Protein AF-A0AAD6KK32-F1 (afdb_monomer_lite)

Organism: NCBI:txid889485

InterPro domains:
  IPR007145 Microtubule-associated protein, MAP65/Ase1/PRC1 [PTHR19321] (13-144)

Structure (mmCIF, N/CA/C/O backbone):
data_AF-A0AAD6KK32-F1
#
_entry.id   AF-A0AAD6KK32-F1
#
loop_
_atom_site.group_PDB
_atom_site.id
_atom_site.type_symbol
_atom_site.label_atom_id
_atom_site.label_alt_id
_atom_site.label_comp_id
_atom_site.label_asym_id
_atom_site.label_entity_id
_atom_site.label_seq_id
_atom_site.pdbx_PDB_ins_code
_atom_site.Cartn_x
_atom_site.Cartn_y
_atom_site.Cartn_z
_atom_site.occupancy
_atom_site.B_iso_or_equiv
_atom_site.auth_seq_id
_atom_site.auth_comp_id
_atom_site.auth_asym_id
_atom_site.auth_atom_id
_atom_site.pdbx_PDB_model_num
ATOM 1 N N . MET A 1 1 ? 1.605 5.118 58.321 1.00 35.28 1 MET A N 1
ATOM 2 C CA . MET A 1 1 ? 1.711 3.683 57.985 1.00 35.28 1 MET A CA 1
ATOM 3 C C . MET A 1 1 ? 1.059 3.518 56.619 1.00 35.28 1 MET A C 1
ATOM 5 O O . MET A 1 1 ? -0.078 3.937 56.493 1.00 35.28 1 MET A O 1
ATOM 9 N N . ALA A 1 2 ? 1.844 3.058 55.637 1.00 40.50 2 ALA A N 1
ATOM 10 C CA . ALA A 1 2 ? 1.523 2.705 54.244 1.00 40.50 2 ALA A CA 1
ATOM 11 C C . ALA A 1 2 ? 0.621 3.654 53.420 1.00 40.50 2 ALA A C 1
ATOM 13 O O . ALA A 1 2 ? -0.599 3.544 53.420 1.00 40.50 2 ALA A O 1
ATOM 14 N N . ILE A 1 3 ? 1.271 4.522 52.636 1.00 38.97 3 ILE A N 1
ATOM 15 C CA . ILE A 1 3 ? 0.736 5.028 51.365 1.00 38.97 3 ILE A CA 1
ATOM 16 C C . ILE A 1 3 ? 0.666 3.801 50.455 1.00 38.97 3 ILE A C 1
ATOM 18 O O . ILE A 1 3 ? 1.703 3.231 50.128 1.00 38.97 3 ILE A O 1
ATOM 22 N N . THR A 1 4 ? -0.535 3.321 50.151 1.00 45.09 4 THR A N 1
ATOM 23 C CA . THR A 1 4 ? -0.719 2.205 49.224 1.00 45.09 4 THR A CA 1
ATOM 24 C C . THR A 1 4 ? -0.300 2.660 47.836 1.00 45.09 4 THR A C 1
ATOM 26 O O . THR A 1 4 ? -0.892 3.582 47.274 1.00 45.09 4 THR A O 1
ATOM 29 N N . ASP A 1 5 ? 0.747 2.021 47.322 1.00 38.44 5 ASP A N 1
ATOM 30 C CA . ASP A 1 5 ? 1.217 2.128 45.951 1.00 38.44 5 ASP A CA 1
ATOM 31 C C . ASP A 1 5 ? 0.046 1.955 44.976 1.00 38.44 5 ASP A C 1
ATOM 33 O O . ASP A 1 5 ? -0.485 0.859 44.798 1.00 38.44 5 ASP A O 1
ATOM 37 N N . ALA A 1 6 ? -0.336 3.046 44.312 1.00 45.34 6 ALA A N 1
ATOM 38 C CA . ALA A 1 6 ? -1.167 3.023 43.117 1.00 45.34 6 ALA A CA 1
ATOM 39 C C . ALA A 1 6 ? -0.336 2.458 41.953 1.00 45.34 6 ALA A C 1
ATOM 41 O O . ALA A 1 6 ? 0.068 3.167 41.031 1.00 45.34 6 ALA A O 1
ATOM 42 N N . GLN A 1 7 ? -0.009 1.169 42.021 1.00 46.41 7 GLN A N 1
ATOM 43 C CA . GLN A 1 7 ? 0.550 0.445 40.891 1.00 46.41 7 GLN A CA 1
ATOM 44 C C . GLN A 1 7 ? -0.566 0.263 39.874 1.00 46.41 7 GLN A C 1
ATOM 46 O O . GLN A 1 7 ? -1.437 -0.578 40.044 1.00 46.41 7 GLN A O 1
ATOM 51 N N . ASN A 1 8 ? -0.543 1.098 38.835 1.00 52.38 8 ASN A N 1
ATOM 52 C CA . ASN A 1 8 ? -1.430 1.030 37.684 1.00 52.38 8 ASN A CA 1
ATOM 53 C C . ASN A 1 8 ? -1.247 -0.333 36.966 1.00 52.38 8 ASN A C 1
ATOM 55 O O . ASN A 1 8 ? -0.251 -0.503 36.257 1.00 52.38 8 ASN A O 1
ATOM 59 N N . PRO A 1 9 ? -2.160 -1.318 37.112 1.00 52.25 9 PRO A N 1
ATOM 60 C CA . PRO A 1 9 ? -1.970 -2.690 36.618 1.00 52.25 9 PRO A CA 1
ATOM 61 C C . PRO A 1 9 ? -2.237 -2.840 35.108 1.00 52.25 9 PRO A C 1
ATOM 63 O O . PRO A 1 9 ? -2.485 -3.943 34.621 1.00 52.25 9 PRO A O 1
ATOM 66 N N . LEU A 1 10 ? -2.277 -1.736 34.358 1.00 53.47 10 LEU A N 1
ATOM 67 C CA . LEU A 1 10 ? -2.862 -1.666 33.014 1.00 53.47 10 LEU A CA 1
ATOM 68 C C . LEU A 1 10 ? -1.912 -2.027 31.857 1.00 53.47 10 LEU A C 1
ATOM 70 O O . LEU A 1 10 ? -2.306 -1.916 30.703 1.00 53.47 10 LEU A O 1
ATOM 74 N N . LEU A 1 11 ? -0.689 -2.486 32.134 1.00 52.16 11 LEU A N 1
ATOM 75 C CA . LEU A 1 11 ? 0.326 -2.794 31.109 1.00 52.16 11 LEU A CA 1
ATOM 76 C C . LEU A 1 11 ? 0.480 -4.301 30.799 1.00 52.16 11 LEU A C 1
ATOM 78 O O . LEU A 1 11 ? 1.550 -4.742 30.392 1.00 52.16 11 LEU A O 1
ATOM 82 N N . GLY A 1 12 ? -0.566 -5.105 31.005 1.00 64.12 12 GLY A N 1
ATOM 83 C CA . GLY A 1 12 ? -0.676 -6.461 30.436 1.00 64.12 12 GLY A CA 1
ATOM 84 C C . GLY A 1 12 ? -1.494 -6.461 29.138 1.00 64.12 12 GLY A C 1
ATOM 85 O O . GLY A 1 12 ? -2.072 -5.431 28.800 1.00 64.12 12 GLY A O 1
ATOM 86 N N . GLU A 1 13 ? -1.579 -7.595 28.425 1.00 60.94 13 GLU A N 1
ATOM 87 C CA . GLU A 1 13 ? -2.485 -7.787 27.272 1.00 60.94 13 GLU A CA 1
ATOM 88 C C . GLU A 1 13 ? -3.951 -7.571 27.694 1.00 60.94 13 GLU A C 1
ATOM 90 O O . GLU A 1 13 ? -4.676 -8.500 28.045 1.00 60.94 13 GLU A O 1
ATOM 95 N N . ALA A 1 14 ? -4.387 -6.314 27.716 1.00 81.81 14 ALA A N 1
ATOM 96 C CA . ALA A 1 14 ? -5.732 -5.936 28.095 1.00 81.81 14 ALA A CA 1
ATOM 97 C C . ALA A 1 14 ? -6.601 -5.868 26.837 1.00 81.81 14 ALA A C 1
ATOM 99 O O . ALA A 1 14 ? -6.307 -5.144 25.886 1.00 81.81 14 ALA A O 1
ATOM 100 N N . THR A 1 15 ? -7.692 -6.626 26.835 1.00 91.06 15 THR A N 1
ATOM 101 C CA . THR A 1 15 ? -8.748 -6.493 25.827 1.00 91.06 15 THR A CA 1
ATOM 102 C C . THR A 1 15 ? -9.708 -5.378 26.233 1.00 91.06 15 THR A C 1
ATOM 104 O O . THR A 1 15 ? -9.840 -5.070 27.423 1.00 91.06 15 THR A O 1
ATOM 107 N N . CYS A 1 16 ? -10.443 -4.813 25.269 1.00 91.81 16 CYS A N 1
ATOM 108 C CA . CYS A 1 16 ? -11.504 -3.841 25.555 1.00 91.81 16 CYS A CA 1
ATOM 109 C C . CYS A 1 16 ? -12.478 -4.364 26.624 1.00 91.81 16 CYS A C 1
ATOM 111 O O . CYS A 1 16 ? -12.808 -3.636 27.552 1.00 91.81 16 CYS A O 1
ATOM 113 N N . GLY A 1 17 ? -12.854 -5.648 26.551 1.00 92.50 17 GLY A N 1
ATOM 114 C CA . GLY A 1 17 ? -13.733 -6.284 27.537 1.00 92.50 17 GLY A CA 1
ATOM 115 C C . GLY A 1 17 ? -13.148 -6.294 28.952 1.00 92.50 17 GLY A C 1
ATOM 116 O O . GLY A 1 17 ? -13.825 -5.895 29.892 1.00 92.50 17 GLY A O 1
ATOM 117 N N . THR A 1 18 ? -11.873 -6.667 29.113 1.00 94.31 18 THR A N 1
ATOM 118 C CA . THR A 1 18 ? -11.223 -6.675 30.441 1.00 94.31 18 THR A CA 1
ATOM 119 C C . THR A 1 18 ? -11.045 -5.278 31.038 1.00 94.31 18 THR A C 1
ATOM 121 O O . THR A 1 18 ? -11.068 -5.125 32.256 1.00 94.31 18 THR A O 1
ATOM 124 N N . LEU A 1 19 ? -10.866 -4.252 30.200 1.00 94.50 19 LEU A N 1
ATOM 125 C CA . LEU A 1 19 ? -10.767 -2.862 30.654 1.00 94.50 19 LEU A CA 1
ATOM 126 C C . LEU A 1 19 ? -12.132 -2.314 31.071 1.00 94.50 19 LEU A C 1
ATOM 128 O O . LEU A 1 19 ? -12.229 -1.669 32.109 1.00 94.50 19 LEU A O 1
ATOM 132 N N . LEU A 1 20 ? -13.181 -2.616 30.300 1.00 95.12 20 LEU A N 1
ATOM 133 C CA . LEU A 1 20 ? -14.552 -2.237 30.639 1.00 95.12 20 LEU A CA 1
ATOM 134 C C . LEU A 1 20 ? -15.022 -2.897 31.937 1.00 95.12 20 LEU A C 1
ATOM 136 O O . LEU A 1 20 ? -15.632 -2.223 32.756 1.00 95.12 20 LEU A O 1
ATOM 140 N N . GLN A 1 21 ? -14.688 -4.171 32.166 1.00 95.31 21 GLN A N 1
ATOM 141 C CA . GLN A 1 21 ? -15.013 -4.842 33.427 1.00 95.31 21 GLN A CA 1
ATOM 142 C C . GLN A 1 21 ? -14.357 -4.141 34.626 1.00 95.31 21 GLN A C 1
ATOM 144 O O . GLN A 1 21 ? -15.035 -3.828 35.598 1.00 95.31 21 GLN A O 1
ATOM 149 N N . LYS A 1 22 ? -13.059 -3.826 34.543 1.00 94.81 22 LYS A N 1
ATOM 150 C CA . LYS A 1 22 ? -12.369 -3.073 35.606 1.00 94.81 22 LYS A CA 1
ATOM 151 C C . LYS A 1 22 ? -12.987 -1.696 35.830 1.00 94.81 22 LYS A C 1
ATOM 153 O O . LYS A 1 22 ? -13.053 -1.224 36.957 1.00 94.81 22 LYS A O 1
ATOM 158 N N . LEU A 1 23 ? -13.421 -1.042 34.756 1.00 96.00 23 LEU A N 1
ATOM 159 C CA . LEU A 1 23 ? -14.075 0.255 34.847 1.00 96.00 23 LEU A CA 1
ATOM 160 C C . LEU A 1 23 ? -15.422 0.157 35.573 1.00 96.00 23 LEU A C 1
ATOM 162 O O . LEU A 1 23 ? -15.716 1.002 36.409 1.00 96.00 23 LEU A O 1
ATOM 166 N N . GLN A 1 24 ? -16.194 -0.900 35.305 1.00 96.75 24 GLN A N 1
ATOM 167 C CA . GLN A 1 24 ? -17.435 -1.202 36.020 1.00 96.75 24 GLN A CA 1
ATOM 168 C C . GLN A 1 24 ? -17.188 -1.476 37.504 1.00 96.75 24 GLN A C 1
ATOM 170 O O . GLN A 1 24 ? -17.884 -0.898 38.327 1.00 96.75 24 GLN A O 1
ATOM 175 N N . GLU A 1 25 ? -16.176 -2.282 37.841 1.00 97.31 25 GLU A N 1
ATOM 176 C CA . GLU A 1 25 ? -15.788 -2.548 39.234 1.00 97.31 25 GLU A CA 1
ATOM 177 C C . GLU A 1 25 ? -15.465 -1.239 39.977 1.00 97.31 25 GLU A C 1
ATOM 179 O O . GLU A 1 25 ? -15.989 -0.998 41.060 1.00 97.31 25 GLU A O 1
ATOM 184 N N . ILE A 1 26 ? -14.688 -0.341 39.359 1.00 97.31 26 ILE A N 1
ATOM 185 C CA . ILE A 1 26 ? -14.367 0.975 39.938 1.00 97.31 26 ILE A CA 1
ATOM 186 C C . ILE A 1 26 ? -15.624 1.834 40.100 1.00 97.31 26 ILE A C 1
ATOM 188 O O . ILE A 1 26 ? -15.815 2.451 41.144 1.00 97.31 26 ILE A O 1
ATOM 192 N N . TRP A 1 27 ? -16.480 1.896 39.079 1.00 98.25 27 TRP A N 1
ATOM 193 C CA . TRP A 1 27 ? -17.730 2.653 39.134 1.00 98.25 27 TRP A CA 1
ATOM 194 C C . TRP A 1 27 ? -18.669 2.154 40.233 1.00 98.25 27 TRP A C 1
ATOM 196 O O . TRP A 1 27 ? -19.287 2.972 40.913 1.00 98.25 27 TRP A O 1
ATOM 206 N N . ASP A 1 28 ? -18.744 0.839 40.434 1.00 97.94 28 ASP A N 1
ATOM 207 C CA . ASP A 1 28 ? -19.517 0.221 41.511 1.00 97.94 28 ASP A CA 1
ATOM 208 C C . ASP A 1 28 ? -18.925 0.573 42.890 1.00 97.94 28 ASP A C 1
ATOM 210 O O . ASP A 1 28 ? -19.671 0.880 43.819 1.00 97.94 28 ASP A O 1
ATOM 214 N N . GLU A 1 29 ? -17.592 0.583 43.024 1.00 97.88 29 GLU A N 1
ATOM 215 C CA . GLU A 1 29 ? -16.890 0.948 44.264 1.00 97.88 29 GLU A CA 1
ATOM 216 C C . GLU A 1 29 ? -17.092 2.417 44.665 1.00 97.88 29 GLU A C 1
ATOM 218 O O . GLU A 1 29 ? -17.271 2.713 45.850 1.00 97.88 29 GLU A O 1
ATOM 223 N N . VAL A 1 30 ? -17.057 3.345 43.703 1.00 97.50 30 VAL A N 1
ATOM 224 C CA . VAL A 1 30 ? -17.204 4.789 43.972 1.00 97.50 30 VAL A CA 1
ATOM 225 C C . VAL A 1 30 ? -18.660 5.265 43.954 1.00 97.50 30 VAL A C 1
ATOM 227 O O . VAL A 1 30 ? -18.941 6.369 44.419 1.00 97.50 30 VAL A O 1
ATOM 230 N N . GLY A 1 31 ? -19.582 4.439 43.451 1.00 97.69 31 GLY A N 1
ATOM 231 C CA . GLY A 1 31 ? -21.000 4.766 43.327 1.00 97.69 31 GLY A CA 1
ATOM 232 C C . GLY A 1 31 ? -21.310 5.741 42.189 1.00 97.69 31 GLY A C 1
ATOM 233 O O . GLY A 1 31 ? -22.121 6.647 42.382 1.00 97.69 31 GLY A O 1
ATOM 234 N N . GLU A 1 32 ? -20.666 5.581 41.025 1.00 98.25 32 GLU A N 1
ATOM 235 C CA . GLU A 1 32 ? -20.986 6.391 39.839 1.00 98.25 32 GLU A CA 1
ATOM 236 C C . GLU A 1 32 ? -22.436 6.189 39.389 1.00 98.25 32 GLU A C 1
ATOM 238 O O . GLU A 1 32 ? -22.961 5.072 39.405 1.00 98.25 32 GLU A O 1
ATOM 243 N N . SER A 1 33 ? -23.069 7.278 38.946 1.00 98.44 33 SER A N 1
ATOM 244 C CA . SER A 1 33 ? -24.455 7.252 38.477 1.00 98.44 33 SER A CA 1
ATOM 245 C C . SER A 1 33 ? -24.577 6.567 37.115 1.00 98.44 33 SER A C 1
ATOM 247 O O . SER A 1 33 ? -23.693 6.698 36.269 1.00 98.44 33 SER A O 1
ATOM 249 N N . ASP A 1 34 ? -25.695 5.882 36.867 1.00 98.12 34 ASP A N 1
ATOM 250 C CA . ASP A 1 34 ? -25.943 5.232 35.572 1.00 98.12 34 ASP A CA 1
ATOM 251 C C . ASP A 1 34 ? -25.866 6.232 34.403 1.00 98.12 34 ASP A C 1
ATOM 253 O O . ASP A 1 34 ? -25.239 5.943 33.386 1.00 98.12 34 ASP A O 1
ATOM 257 N N . ASP A 1 35 ? -26.389 7.451 34.585 1.00 98.50 35 ASP A N 1
ATOM 258 C CA . ASP A 1 35 ? -26.322 8.523 33.582 1.00 98.50 35 ASP A CA 1
ATOM 259 C C . ASP A 1 35 ? -24.873 8.920 33.238 1.00 98.50 35 ASP A C 1
ATOM 261 O O . ASP A 1 35 ? -24.566 9.222 32.081 1.00 98.50 35 ASP A O 1
ATOM 265 N N . ASP A 1 36 ? -23.972 8.972 34.224 1.00 98.19 36 ASP A N 1
ATOM 266 C CA . ASP A 1 36 ? -22.569 9.338 33.995 1.00 98.19 36 ASP A CA 1
ATOM 267 C C . ASP A 1 36 ? -21.760 8.172 33.415 1.00 98.19 36 ASP A C 1
ATOM 269 O O . ASP A 1 36 ? -20.921 8.385 32.531 1.00 98.19 36 ASP A O 1
ATOM 273 N N . ARG A 1 37 ? -22.077 6.933 33.814 1.00 98.38 37 ARG A N 1
ATOM 274 C CA . ARG A 1 37 ? -21.532 5.711 33.199 1.00 98.38 37 ARG A CA 1
ATOM 275 C C . ARG A 1 37 ? -21.896 5.641 31.719 1.00 98.38 37 ARG A C 1
ATOM 277 O O . ARG A 1 37 ? -21.006 5.454 30.889 1.00 98.38 37 ARG A O 1
ATOM 284 N N . ASP A 1 38 ? -23.163 5.870 31.373 1.00 98.19 38 ASP A N 1
ATOM 285 C CA . ASP A 1 38 ? -23.647 5.858 29.989 1.00 98.19 38 ASP A CA 1
ATOM 286 C C . ASP A 1 38 ? -22.956 6.926 29.133 1.00 98.19 38 ASP A C 1
ATOM 288 O O . ASP A 1 38 ? -22.482 6.634 28.032 1.00 98.19 38 ASP A O 1
ATOM 292 N N . LYS A 1 39 ? -22.815 8.157 29.647 1.00 98.38 39 LYS A N 1
ATOM 293 C CA . LYS A 1 39 ? -22.072 9.224 28.949 1.00 98.38 39 LYS A CA 1
ATOM 294 C C . LYS A 1 39 ? -20.631 8.815 28.662 1.00 98.38 39 LYS A C 1
ATOM 296 O O . LYS A 1 39 ? -20.134 9.051 27.560 1.00 98.38 39 LYS A O 1
ATOM 301 N N . MET A 1 40 ? -19.961 8.212 29.640 1.00 97.62 40 MET A N 1
ATOM 302 C CA . MET A 1 40 ? -18.569 7.804 29.495 1.00 97.62 40 MET A CA 1
ATOM 303 C C . MET A 1 40 ? -18.411 6.612 28.541 1.00 97.62 40 MET A 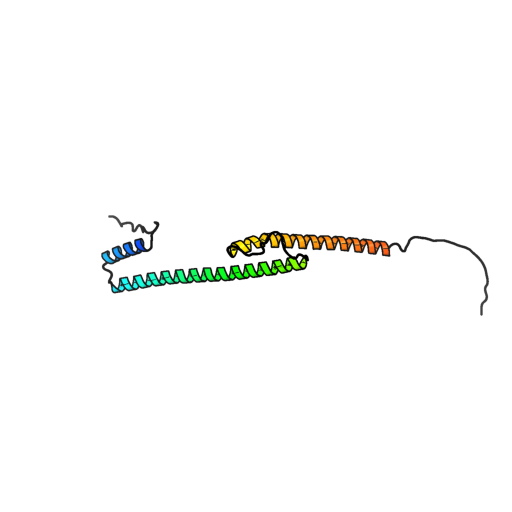C 1
ATOM 305 O O . MET A 1 40 ? -17.470 6.596 27.748 1.00 97.62 40 MET A O 1
ATOM 309 N N . LEU A 1 41 ? -19.345 5.654 28.535 1.00 97.81 41 LEU A N 1
ATOM 310 C CA . LEU A 1 41 ? -19.362 4.565 27.550 1.00 97.81 41 LEU A CA 1
ATOM 311 C C . LEU A 1 41 ? -19.555 5.093 26.123 1.00 97.81 41 LEU A C 1
ATOM 313 O O . LEU A 1 41 ? -18.784 4.728 25.236 1.00 97.81 41 LEU A O 1
ATOM 317 N N . ILE A 1 42 ? -20.506 6.008 25.914 1.00 98.12 42 ILE A N 1
ATOM 318 C CA . ILE A 1 42 ? -20.720 6.663 24.613 1.00 98.12 42 ILE A CA 1
ATOM 319 C C . ILE A 1 42 ? -19.450 7.391 24.159 1.00 98.12 42 ILE A C 1
ATOM 321 O O . ILE A 1 42 ? -19.077 7.323 22.987 1.00 98.12 42 ILE A O 1
ATOM 325 N N . GLN A 1 43 ? -18.755 8.071 25.076 1.00 98.25 43 GLN A N 1
ATOM 326 C CA . GLN A 1 43 ? -17.491 8.730 24.761 1.00 98.25 43 GLN A CA 1
ATOM 327 C C . GLN A 1 43 ? -16.424 7.722 24.303 1.00 98.25 43 GLN A C 1
ATOM 329 O O . GLN A 1 43 ? -15.787 7.946 23.274 1.00 98.25 43 GLN A O 1
ATOM 334 N N . ILE A 1 44 ? -16.260 6.598 25.009 1.00 97.56 44 ILE A N 1
ATOM 335 C CA . ILE A 1 44 ? -15.311 5.536 24.632 1.00 97.56 44 ILE A CA 1
ATOM 336 C C . ILE A 1 44 ? -15.638 4.977 23.241 1.00 97.56 44 ILE A C 1
ATOM 338 O O . ILE A 1 44 ? -14.741 4.806 22.411 1.00 97.56 44 ILE A O 1
ATOM 342 N N . GLU A 1 45 ? -16.914 4.706 22.960 1.00 97.00 45 GLU A N 1
ATOM 343 C CA . GLU A 1 45 ? -17.359 4.217 21.652 1.00 97.00 45 GLU A CA 1
ATOM 344 C C . GLU A 1 45 ? -17.057 5.222 20.538 1.00 97.00 45 GLU A C 1
ATOM 346 O O . GLU A 1 45 ? -16.545 4.845 19.479 1.00 97.00 45 GLU A O 1
ATOM 351 N N . GLN A 1 46 ? -17.317 6.506 20.788 1.00 98.44 46 GLN A N 1
ATOM 352 C CA . GLN A 1 46 ? -17.060 7.578 19.835 1.00 98.44 46 GLN A CA 1
ATOM 353 C C . GLN A 1 46 ? -15.559 7.737 19.553 1.00 98.44 46 GLN A C 1
ATOM 355 O O . GLN A 1 46 ? -15.150 7.796 18.391 1.00 98.44 46 GLN A O 1
ATOM 360 N N . GLU A 1 47 ? -14.722 7.729 20.591 1.00 97.94 47 GLU A N 1
ATOM 361 C CA . GLU A 1 47 ? -13.264 7.786 20.454 1.00 97.94 47 GLU A CA 1
ATOM 362 C C . GLU A 1 47 ? -12.721 6.574 19.679 1.00 97.94 47 GLU A C 1
ATOM 364 O O . GLU A 1 47 ? -11.886 6.718 18.779 1.00 97.94 47 GLU A O 1
ATOM 369 N N . CYS A 1 48 ? -13.237 5.374 19.962 1.00 97.31 48 CYS A N 1
ATOM 370 C CA . CYS A 1 48 ? -12.878 4.153 19.243 1.00 97.31 48 CYS A CA 1
ATOM 371 C C . CYS A 1 48 ? -13.267 4.234 17.758 1.00 97.31 48 CYS A C 1
ATOM 373 O O . CYS A 1 48 ? -12.461 3.940 16.865 1.00 97.31 48 CYS A O 1
ATOM 375 N N . LEU A 1 49 ? -14.487 4.696 17.479 1.00 98.19 49 LEU A N 1
ATOM 376 C CA . LEU A 1 49 ? -14.997 4.889 16.128 1.00 98.19 49 LEU A CA 1
ATOM 377 C C . LEU A 1 49 ? -14.136 5.878 15.334 1.00 98.19 49 LEU A C 1
ATOM 379 O O . LEU A 1 49 ? -13.838 5.634 14.161 1.00 98.19 49 LEU A O 1
ATOM 383 N N . ASP A 1 50 ? -13.706 6.973 15.954 1.00 98.38 50 ASP A N 1
ATOM 384 C CA . ASP A 1 50 ? -12.884 7.981 15.289 1.00 98.38 50 ASP A CA 1
ATOM 385 C C . ASP A 1 50 ? -11.480 7.455 14.960 1.00 98.38 50 ASP A C 1
ATOM 387 O O . ASP A 1 50 ? -10.954 7.724 13.871 1.00 98.38 50 ASP A O 1
ATOM 391 N N . VAL A 1 51 ? -10.906 6.604 15.818 1.00 98.38 51 VAL A N 1
ATOM 392 C CA . VAL A 1 51 ? -9.674 5.866 15.495 1.00 98.38 51 VAL A CA 1
ATOM 393 C C . VAL A 1 51 ? -9.885 4.955 14.285 1.00 98.38 51 VAL A C 1
ATOM 395 O O . VAL A 1 51 ? -9.072 4.992 13.354 1.00 98.38 51 VAL A O 1
ATOM 398 N N . TYR A 1 52 ? -10.966 4.170 14.247 1.00 98.38 52 TYR A N 1
ATOM 399 C CA . TYR A 1 52 ? -11.260 3.304 13.101 1.00 98.38 52 TYR A CA 1
ATOM 400 C C . TYR A 1 52 ? -11.439 4.098 11.806 1.00 98.38 52 TYR A C 1
ATOM 402 O O . TYR A 1 52 ? -10.792 3.771 10.809 1.00 98.38 52 TYR A O 1
ATOM 410 N N . LYS A 1 53 ? -12.240 5.172 11.815 1.00 98.62 53 LYS A N 1
ATOM 411 C CA . LYS A 1 53 ? -12.433 6.052 10.648 1.00 98.62 53 LYS A CA 1
ATOM 412 C C . LYS A 1 53 ? -11.100 6.576 10.123 1.00 98.62 53 LYS A C 1
ATOM 414 O O . LYS A 1 53 ? -10.813 6.436 8.935 1.00 98.62 53 LYS A O 1
ATOM 419 N N . LYS A 1 54 ? -10.247 7.092 11.012 1.00 98.69 54 LYS A N 1
ATOM 420 C CA . LYS A 1 54 ? -8.914 7.591 10.650 1.00 98.69 54 LYS A CA 1
ATOM 421 C C . LYS A 1 54 ? -8.035 6.498 10.037 1.00 98.69 54 LYS A C 1
ATOM 423 O O . LYS A 1 54 ? -7.324 6.749 9.064 1.00 98.69 54 LYS A O 1
ATOM 428 N N . LYS A 1 55 ? -8.063 5.276 10.580 1.00 98.62 55 LYS A N 1
ATOM 429 C CA . LYS A 1 55 ? -7.295 4.140 10.037 1.00 98.62 55 LYS A CA 1
ATOM 430 C C . LYS A 1 55 ? -7.805 3.702 8.666 1.00 98.62 55 LYS A C 1
ATOM 432 O O . LYS A 1 55 ? -6.991 3.420 7.786 1.00 98.62 55 LYS A O 1
ATOM 437 N N . VAL A 1 56 ? -9.121 3.695 8.464 1.00 98.75 56 VAL A N 1
ATOM 438 C CA . VAL A 1 56 ? -9.740 3.404 7.165 1.00 98.75 56 VAL A CA 1
ATOM 439 C C . VAL A 1 56 ? -9.361 4.465 6.136 1.00 98.75 56 VAL A C 1
ATOM 441 O O . VAL A 1 56 ? -8.932 4.116 5.038 1.00 98.75 56 VAL A O 1
ATOM 444 N N . GLU A 1 57 ? -9.436 5.748 6.488 1.00 98.62 57 GLU A N 1
ATOM 445 C CA . GLU A 1 57 ? -9.034 6.847 5.605 1.00 98.62 57 GLU A CA 1
ATOM 446 C C . GLU A 1 57 ? -7.550 6.754 5.222 1.00 98.62 57 GLU A C 1
ATOM 448 O O . GLU A 1 57 ? -7.195 6.856 4.046 1.00 98.62 57 GLU A O 1
ATOM 453 N N . GLN A 1 58 ? -6.6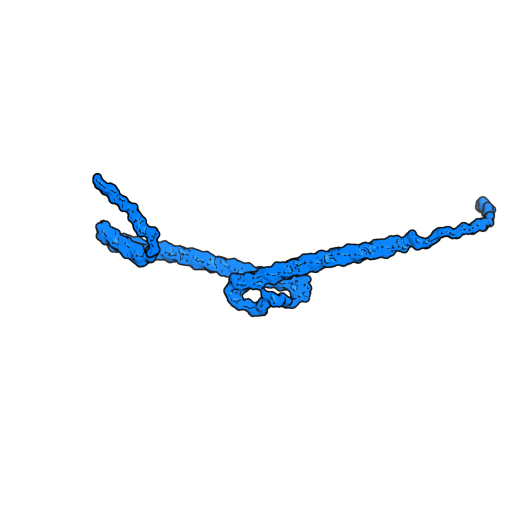73 6.473 6.191 1.00 98.62 58 GLN A N 1
ATOM 454 C CA . GLN A 1 58 ? -5.248 6.263 5.936 1.00 98.62 58 GLN A CA 1
ATOM 455 C C . GLN A 1 58 ? -5.010 5.097 4.960 1.00 98.62 58 GLN A C 1
ATOM 457 O O . GLN A 1 58 ? -4.204 5.220 4.033 1.00 98.62 58 GLN A O 1
ATOM 462 N N . ALA A 1 59 ? -5.715 3.977 5.141 1.00 98.56 59 ALA A N 1
ATOM 463 C CA . ALA A 1 59 ? -5.622 2.826 4.247 1.00 98.56 59 ALA A CA 1
ATOM 464 C C . ALA A 1 59 ? -6.154 3.147 2.840 1.00 98.56 59 ALA A C 1
ATOM 466 O O . ALA A 1 59 ? -5.524 2.783 1.846 1.00 98.56 59 ALA A O 1
ATOM 467 N N . ALA A 1 60 ? -7.267 3.879 2.738 1.00 98.56 60 ALA A N 1
ATOM 468 C CA . ALA A 1 60 ? -7.830 4.322 1.467 1.00 98.56 60 ALA A CA 1
ATOM 469 C C . ALA A 1 60 ? -6.864 5.248 0.712 1.00 98.56 60 ALA A C 1
ATOM 471 O O . ALA A 1 60 ? -6.612 5.035 -0.475 1.00 98.56 60 ALA A O 1
ATOM 472 N N . LYS A 1 61 ? -6.248 6.212 1.408 1.00 98.56 61 LYS A N 1
ATOM 473 C CA . LYS A 1 61 ? -5.220 7.091 0.836 1.00 98.56 61 LYS A CA 1
ATOM 474 C C . LYS A 1 61 ? -4.009 6.300 0.342 1.00 98.56 61 LYS A C 1
ATOM 476 O O . LYS A 1 61 ? -3.560 6.512 -0.780 1.00 98.56 61 LYS A O 1
ATOM 481 N N . SER A 1 62 ? -3.514 5.354 1.143 1.00 98.38 62 SER A N 1
ATOM 482 C CA . SER A 1 62 ? -2.408 4.479 0.736 1.00 98.38 62 SER A CA 1
ATOM 483 C C . SER A 1 62 ? -2.761 3.648 -0.502 1.00 98.38 62 SER A C 1
ATOM 485 O O . SER A 1 62 ? -1.930 3.495 -1.394 1.00 98.38 62 SER A O 1
ATOM 487 N N . ARG A 1 63 ? -4.002 3.152 -0.599 1.00 98.38 63 ARG A N 1
ATOM 488 C CA . ARG A 1 63 ? -4.483 2.429 -1.782 1.00 98.38 63 ARG A CA 1
ATOM 489 C C . ARG A 1 63 ? -4.457 3.302 -3.036 1.00 98.38 63 ARG A C 1
ATOM 491 O O . ARG A 1 63 ? -4.010 2.816 -4.069 1.00 98.38 63 ARG A O 1
ATOM 498 N N . VAL A 1 64 ? -4.917 4.553 -2.956 1.00 98.56 64 VAL A N 1
ATOM 499 C CA . VAL A 1 64 ? -4.879 5.493 -4.094 1.00 98.56 64 VAL A CA 1
ATOM 500 C C . VAL A 1 64 ? -3.438 5.728 -4.548 1.00 98.56 64 VAL A C 1
ATOM 502 O O . VAL A 1 64 ? -3.138 5.510 -5.715 1.00 98.56 64 VAL A O 1
ATOM 505 N N . GLN A 1 65 ? -2.531 6.033 -3.617 1.00 98.38 65 GLN A N 1
ATOM 506 C CA . GLN A 1 65 ? -1.112 6.256 -3.925 1.00 98.38 65 GLN A CA 1
ATOM 507 C C . GLN A 1 65 ? -0.448 5.041 -4.591 1.00 98.38 65 GLN A C 1
ATOM 509 O O . GLN A 1 65 ? 0.338 5.187 -5.522 1.00 98.38 65 GLN A O 1
ATOM 514 N N . LEU A 1 66 ? -0.768 3.824 -4.137 1.00 98.00 66 LEU A N 1
ATOM 515 C CA . LEU A 1 66 ? -0.246 2.600 -4.749 1.00 98.00 66 LEU A CA 1
ATOM 516 C C . LEU A 1 66 ? -0.791 2.376 -6.166 1.00 98.00 66 LEU A C 1
ATOM 518 O O . LEU A 1 66 ? -0.067 1.870 -7.020 1.00 98.00 66 LEU A O 1
ATOM 522 N N . LEU A 1 67 ? -2.054 2.730 -6.425 1.00 97.12 67 LEU A N 1
ATOM 523 C CA . LEU A 1 67 ? -2.644 2.635 -7.762 1.00 97.12 67 LEU A CA 1
ATOM 524 C C . LEU A 1 67 ? -2.027 3.651 -8.727 1.00 97.12 67 LEU A C 1
ATOM 526 O O . LEU A 1 67 ? -1.734 3.286 -9.864 1.00 97.12 67 LEU A O 1
ATOM 530 N N . GLU A 1 68 ? -1.801 4.883 -8.270 1.00 98.19 68 GLU A N 1
ATOM 531 C CA . GLU A 1 68 ? -1.105 5.925 -9.036 1.00 98.19 68 GLU A CA 1
ATOM 532 C C . GLU A 1 68 ? 0.316 5.475 -9.387 1.00 98.19 68 GLU A C 1
ATOM 534 O O . GLU A 1 68 ? 0.646 5.372 -10.566 1.00 98.19 68 GLU A O 1
ATOM 539 N N . ALA A 1 69 ? 1.105 5.055 -8.392 1.00 97.44 69 ALA A N 1
ATOM 540 C CA . ALA A 1 69 ? 2.461 4.553 -8.615 1.00 97.44 69 ALA A CA 1
ATOM 541 C C . ALA A 1 69 ? 2.499 3.364 -9.591 1.00 97.44 69 ALA A C 1
ATOM 543 O O . ALA A 1 69 ? 3.399 3.262 -10.424 1.00 97.44 69 ALA A O 1
ATOM 544 N N . LEU A 1 70 ? 1.521 2.454 -9.510 1.00 94.88 70 LEU A N 1
ATOM 545 C CA . LEU A 1 70 ? 1.423 1.321 -10.429 1.00 94.88 70 LEU A CA 1
ATOM 546 C C . LEU A 1 70 ? 1.086 1.769 -11.857 1.00 94.88 70 LEU A C 1
ATOM 548 O O . LEU A 1 70 ? 1.603 1.193 -12.815 1.00 94.88 70 LEU A O 1
ATOM 552 N N . SER A 1 71 ? 0.213 2.763 -12.009 1.00 95.94 71 SER A N 1
ATOM 553 C CA . SER A 1 71 ? -0.108 3.355 -13.309 1.00 95.94 71 SER A CA 1
ATOM 554 C C . SER A 1 71 ? 1.123 4.019 -13.922 1.00 95.94 71 SER A C 1
ATOM 556 O O . SER A 1 71 ? 1.464 3.728 -15.068 1.00 95.94 71 SER A O 1
ATOM 558 N N . ASP A 1 72 ? 1.834 4.833 -13.145 1.00 96.94 72 ASP A N 1
ATOM 559 C CA . ASP A 1 72 ? 3.041 5.532 -13.588 1.00 96.94 72 ASP A CA 1
ATOM 560 C C . ASP A 1 72 ? 4.138 4.548 -14.003 1.00 96.94 72 ASP A C 1
ATOM 562 O O . ASP A 1 72 ? 4.715 4.678 -15.083 1.00 96.94 72 ASP A O 1
ATOM 566 N N . ALA A 1 73 ? 4.364 3.497 -13.208 1.00 94.75 73 ALA A N 1
ATOM 567 C CA . ALA A 1 73 ? 5.318 2.442 -13.538 1.00 94.75 73 ALA A CA 1
ATOM 568 C C . ALA A 1 73 ? 4.969 1.732 -14.860 1.00 94.75 73 ALA A C 1
ATOM 570 O O . ALA A 1 73 ? 5.857 1.439 -15.660 1.00 94.75 73 ALA A O 1
ATOM 571 N N . LYS A 1 74 ? 3.679 1.479 -15.127 1.00 92.94 74 LYS A N 1
ATOM 572 C CA . LYS A 1 74 ? 3.221 0.871 -16.390 1.00 92.94 74 LYS A CA 1
ATOM 573 C C . LYS A 1 74 ? 3.392 1.808 -17.586 1.00 92.94 74 LYS A C 1
ATOM 575 O O . LYS A 1 74 ? 3.773 1.346 -18.661 1.00 92.94 74 LYS A O 1
ATOM 580 N N . ILE A 1 75 ? 3.117 3.100 -17.413 1.00 95.12 75 ILE A N 1
ATOM 581 C CA . ILE A 1 75 ? 3.331 4.116 -18.453 1.00 95.12 75 ILE A CA 1
ATOM 582 C C . ILE A 1 75 ? 4.817 4.199 -18.798 1.00 95.12 75 ILE A C 1
ATOM 584 O O . ILE A 1 75 ? 5.188 4.157 -19.971 1.00 95.12 75 ILE A O 1
ATOM 588 N N . GLU A 1 76 ? 5.669 4.274 -17.779 1.00 95.62 76 GLU A N 1
ATOM 589 C CA . GLU A 1 76 ? 7.115 4.361 -17.944 1.00 95.62 76 GLU A CA 1
ATOM 590 C C . GLU A 1 76 ? 7.687 3.118 -18.632 1.00 95.62 76 GLU A C 1
ATOM 592 O O . GLU A 1 76 ? 8.483 3.227 -19.565 1.00 95.62 76 GLU A O 1
ATOM 597 N N . LEU A 1 77 ? 7.207 1.937 -18.247 1.00 93.25 77 LEU A N 1
ATOM 598 C CA . LEU A 1 77 ? 7.550 0.682 -18.899 1.00 93.25 77 LEU A CA 1
ATOM 599 C C . LEU A 1 77 ? 7.201 0.707 -20.393 1.00 93.25 77 LEU A C 1
ATOM 601 O O . LEU A 1 77 ? 8.049 0.403 -21.230 1.00 93.25 77 LEU A O 1
ATOM 605 N N . ALA A 1 78 ? 5.969 1.093 -20.739 1.00 92.88 78 ALA A N 1
ATOM 606 C CA . ALA A 1 78 ? 5.534 1.184 -22.132 1.00 92.88 78 ALA A CA 1
ATOM 607 C C . ALA A 1 78 ? 6.380 2.195 -22.926 1.00 92.88 78 ALA A C 1
ATOM 609 O O . ALA A 1 78 ? 6.741 1.945 -24.078 1.00 92.88 78 ALA A O 1
ATOM 610 N N . ARG A 1 79 ? 6.745 3.316 -22.295 1.00 95.12 79 ARG A N 1
ATOM 611 C CA . ARG A 1 79 ? 7.612 4.341 -22.880 1.00 95.12 79 ARG A CA 1
ATOM 612 C C . ARG A 1 79 ? 9.016 3.806 -23.167 1.00 95.12 79 ARG A C 1
ATOM 614 O O . ARG A 1 79 ? 9.540 4.061 -24.251 1.00 95.12 79 ARG A O 1
ATOM 621 N N . LEU A 1 80 ? 9.624 3.080 -22.228 1.00 94.44 80 LEU A N 1
ATOM 622 C CA . LEU A 1 80 ? 10.951 2.483 -22.406 1.00 94.44 80 LEU A CA 1
ATOM 623 C C . LEU A 1 80 ? 10.948 1.403 -23.486 1.00 94.44 80 LEU A C 1
ATOM 625 O O . LEU A 1 80 ? 11.793 1.451 -24.377 1.00 94.44 80 LEU A O 1
ATOM 629 N N . LEU A 1 81 ? 9.967 0.497 -23.460 1.00 92.94 81 LEU A N 1
ATOM 630 C CA . LEU A 1 81 ? 9.794 -0.525 -24.494 1.00 92.94 81 LEU A CA 1
ATOM 631 C C . LEU A 1 81 ? 9.681 0.110 -25.884 1.00 92.94 81 LEU A C 1
ATOM 633 O O . LEU A 1 81 ? 10.426 -0.249 -26.794 1.00 92.94 81 LEU A O 1
ATOM 637 N N . SER A 1 82 ? 8.838 1.138 -26.028 1.00 93.56 82 SER A N 1
ATOM 638 C CA . SER A 1 82 ? 8.709 1.872 -27.289 1.00 93.56 82 SER A CA 1
ATOM 639 C C . SER A 1 82 ? 10.011 2.553 -27.716 1.00 93.56 82 SER A C 1
ATOM 641 O O . SER A 1 82 ? 10.311 2.572 -28.907 1.00 93.56 82 SER A O 1
ATOM 643 N N . ALA A 1 83 ? 10.776 3.127 -26.783 1.00 92.88 83 ALA A N 1
ATOM 644 C CA . ALA A 1 83 ? 12.043 3.793 -27.087 1.00 92.88 83 ALA A CA 1
ATOM 645 C C . ALA A 1 83 ? 13.144 2.807 -27.511 1.00 92.88 83 ALA A C 1
ATOM 647 O O . ALA A 1 83 ? 14.004 3.161 -28.314 1.00 92.88 83 ALA A O 1
ATOM 648 N N . LEU A 1 84 ? 13.107 1.581 -26.987 1.00 91.94 84 LEU A N 1
ATOM 649 C CA . LEU A 1 84 ? 14.025 0.494 -27.336 1.00 91.94 84 LEU A CA 1
ATOM 650 C C . LEU A 1 84 ? 13.573 -0.301 -28.573 1.00 91.94 84 LEU A C 1
ATOM 652 O O . LEU A 1 84 ? 14.330 -1.123 -29.084 1.00 91.94 84 LEU A O 1
ATOM 656 N N . GLY A 1 85 ? 12.365 -0.039 -29.084 1.00 91.25 85 GLY A N 1
ATOM 657 C CA . GLY A 1 85 ? 11.778 -0.780 -30.203 1.00 91.25 85 GLY A CA 1
ATOM 658 C C . GLY A 1 85 ? 11.291 -2.182 -29.820 1.00 91.25 85 GLY A C 1
ATOM 659 O O . GLY A 1 85 ? 11.082 -3.024 -30.695 1.00 91.25 85 GLY A O 1
ATOM 660 N N . GLU A 1 86 ? 11.104 -2.442 -28.527 1.00 87.44 86 GLU A N 1
ATOM 661 C CA . GLU A 1 86 ? 10.640 -3.716 -27.988 1.00 87.44 86 GLU A CA 1
ATOM 662 C C . GLU A 1 86 ? 9.117 -3.723 -27.811 1.00 87.44 86 GLU A C 1
ATOM 664 O O . GLU A 1 86 ? 8.496 -2.717 -27.473 1.00 87.44 86 GLU A O 1
ATOM 669 N N . LYS A 1 87 ? 8.491 -4.883 -28.043 1.00 79.88 87 LYS A N 1
ATOM 670 C CA . LYS A 1 87 ? 7.034 -5.059 -27.889 1.00 79.88 87 LYS A CA 1
ATOM 671 C C . LYS A 1 87 ? 6.635 -5.585 -26.508 1.00 79.88 87 LYS A C 1
ATOM 673 O O . LYS A 1 87 ? 5.505 -5.368 -26.085 1.00 79.88 87 LYS A O 1
ATOM 678 N N . SER A 1 88 ? 7.535 -6.295 -25.829 1.00 80.00 88 SER A N 1
ATOM 679 C CA . SER A 1 88 ? 7.285 -6.953 -24.542 1.00 80.00 88 SER A CA 1
ATOM 680 C C . SER A 1 88 ? 8.598 -7.276 -23.837 1.00 80.00 88 SER A C 1
ATOM 682 O O . SER A 1 88 ? 9.575 -7.596 -24.510 1.00 80.00 88 SER A O 1
ATOM 684 N N . PHE A 1 89 ? 8.584 -7.313 -22.504 1.00 80.38 89 PHE A N 1
ATOM 685 C CA . PHE A 1 89 ? 9.730 -7.706 -21.686 1.00 80.38 89 PHE A CA 1
ATOM 686 C C . PHE A 1 89 ? 9.494 -9.071 -21.026 1.00 80.38 89 PHE A C 1
ATOM 688 O O . PHE A 1 89 ? 8.477 -9.265 -20.361 1.00 80.38 89 PHE A O 1
ATOM 695 N N . ALA A 1 90 ? 10.443 -10.004 -21.165 1.00 70.50 90 ALA A N 1
ATOM 696 C CA . ALA A 1 90 ? 10.306 -11.398 -20.715 1.00 70.50 90 ALA A CA 1
ATOM 697 C C . ALA A 1 90 ? 10.118 -11.576 -19.189 1.00 70.50 90 ALA A C 1
ATOM 699 O O . ALA A 1 90 ? 9.790 -12.670 -18.737 1.00 70.50 90 ALA A O 1
ATOM 700 N N . GLY A 1 91 ? 10.308 -10.515 -18.398 1.00 66.50 91 GLY A N 1
ATOM 701 C CA . GLY A 1 91 ? 10.147 -10.517 -16.942 1.00 66.50 91 GLY A CA 1
ATOM 702 C C . GLY A 1 91 ? 8.784 -10.054 -16.416 1.00 66.50 91 GLY A C 1
ATOM 703 O O . GLY A 1 91 ? 8.563 -10.141 -15.211 1.00 66.50 91 GLY A O 1
ATOM 704 N N . ILE A 1 92 ? 7.868 -9.565 -17.264 1.00 68.81 92 ILE A N 1
ATOM 705 C CA . ILE A 1 92 ? 6.569 -9.043 -16.806 1.00 68.81 92 ILE A CA 1
ATOM 706 C C . ILE A 1 92 ? 5.436 -9.940 -17.315 1.00 68.81 92 ILE A C 1
ATOM 708 O O . ILE A 1 92 ? 5.259 -10.066 -18.528 1.00 68.81 92 ILE A O 1
ATOM 712 N N . PRO A 1 93 ? 4.628 -10.543 -16.422 1.00 64.06 93 PRO A N 1
ATOM 713 C CA . PRO A 1 9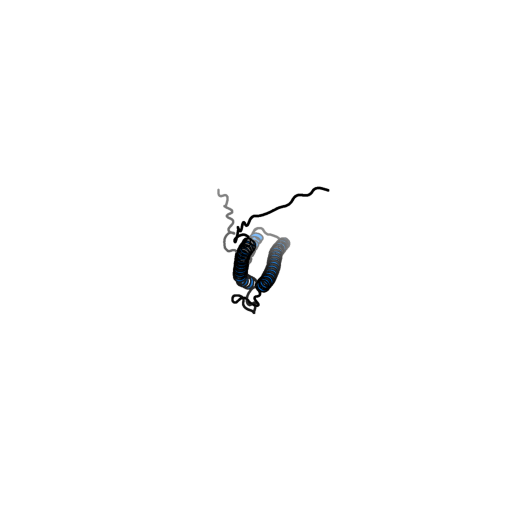3 ? 3.464 -11.313 -16.838 1.00 64.06 93 PRO A CA 1
ATOM 714 C C . PRO A 1 93 ? 2.464 -10.423 -17.593 1.00 64.06 93 PRO A C 1
ATOM 716 O O . PRO A 1 93 ? 2.087 -9.362 -17.098 1.00 64.06 93 PRO A O 1
ATOM 719 N N . GLU A 1 94 ? 1.951 -10.885 -18.741 1.00 61.03 94 GLU A N 1
ATOM 720 C CA . GLU A 1 94 ? 0.885 -10.188 -19.494 1.00 61.03 94 GLU A CA 1
ATOM 721 C C . GLU A 1 94 ? -0.377 -9.944 -18.650 1.00 61.03 94 GLU A C 1
ATOM 723 O O . GLU A 1 94 ? -1.157 -9.029 -18.913 1.00 61.03 94 GLU A O 1
ATOM 728 N N . LYS A 1 95 ? -0.584 -10.771 -17.619 1.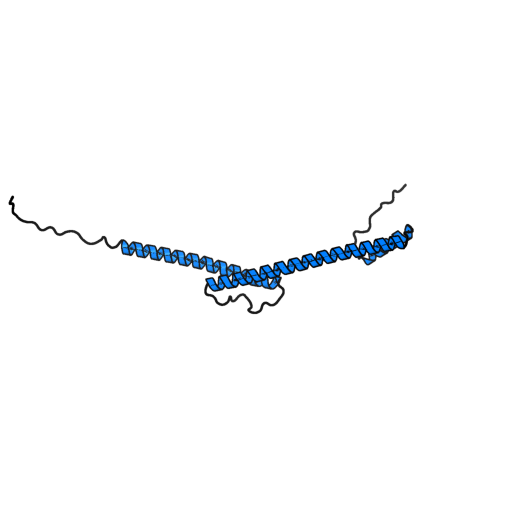00 64.50 95 LYS A N 1
ATOM 729 C CA . LYS A 1 95 ? -1.687 -10.645 -16.671 1.00 64.50 95 LYS A CA 1
ATOM 730 C C . LYS A 1 95 ? -1.156 -10.174 -15.331 1.00 64.50 95 LYS A C 1
ATOM 732 O O . LYS A 1 95 ? -0.455 -10.900 -14.632 1.00 64.50 95 LYS A O 1
ATOM 737 N N . THR A 1 96 ? -1.572 -8.977 -14.944 1.00 67.00 96 THR A N 1
ATOM 738 C CA . THR A 1 96 ? -1.367 -8.431 -13.606 1.00 67.00 96 THR A CA 1
ATOM 739 C C . THR A 1 96 ? -2.154 -9.254 -12.586 1.00 67.00 96 THR A C 1
ATOM 741 O O . THR A 1 96 ? -3.334 -8.995 -12.350 1.00 67.00 96 THR A O 1
ATOM 744 N N . SER A 1 97 ? -1.525 -10.282 -12.025 1.00 73.94 97 SER A N 1
ATOM 745 C CA . SER A 1 97 ? -2.079 -11.075 -10.926 1.00 73.94 97 SER A CA 1
ATOM 746 C C . SER A 1 97 ? -1.471 -10.624 -9.597 1.00 73.94 97 SER A C 1
ATOM 748 O O . SER A 1 97 ? -0.368 -10.081 -9.570 1.00 73.94 97 SER A O 1
ATOM 750 N N . GLY A 1 98 ? -2.192 -10.844 -8.501 1.00 85.94 98 GLY A N 1
ATOM 751 C CA . GLY A 1 98 ? -1.745 -10.482 -7.156 1.00 85.94 98 GLY A CA 1
ATOM 752 C C . GLY A 1 98 ? -2.093 -9.053 -6.733 1.00 85.94 98 GLY A C 1
ATOM 753 O O . GLY A 1 98 ? -2.768 -8.288 -7.431 1.00 85.94 98 GLY A O 1
ATOM 754 N N . THR A 1 99 ? -1.653 -8.711 -5.530 1.00 93.75 99 THR A N 1
ATOM 755 C CA . THR A 1 99 ? -1.880 -7.421 -4.877 1.00 93.75 99 THR A CA 1
ATOM 756 C C . THR A 1 99 ? -1.158 -6.280 -5.600 1.00 93.75 99 THR A C 1
ATOM 758 O O . THR A 1 99 ? -0.186 -6.483 -6.324 1.00 93.75 99 THR A O 1
ATOM 761 N N . ILE A 1 100 ? -1.592 -5.035 -5.371 1.00 94.31 100 ILE A N 1
ATOM 762 C CA . ILE A 1 100 ? -0.982 -3.847 -6.001 1.00 94.31 100 ILE A CA 1
ATOM 763 C C . ILE A 1 100 ? 0.521 -3.751 -5.672 1.00 94.31 100 ILE A C 1
ATOM 765 O O . ILE A 1 100 ? 1.322 -3.399 -6.534 1.00 94.31 100 ILE A O 1
ATOM 769 N N . LYS A 1 101 ? 0.914 -4.109 -4.440 1.00 95.00 101 LYS A N 1
ATOM 770 C CA . LYS A 1 101 ? 2.322 -4.118 -4.012 1.00 95.00 101 LYS A CA 1
ATOM 771 C C . LYS A 1 101 ? 3.143 -5.180 -4.741 1.00 95.00 101 LYS A C 1
ATOM 773 O O . LYS A 1 101 ? 4.256 -4.886 -5.156 1.00 95.00 101 LYS A O 1
ATOM 778 N N . GLU A 1 102 ? 2.595 -6.380 -4.921 1.00 93.56 102 GLU A N 1
ATOM 779 C CA . GLU A 1 102 ? 3.261 -7.448 -5.679 1.00 93.56 102 GLU A CA 1
ATOM 780 C C . GLU A 1 102 ? 3.430 -7.060 -7.150 1.00 93.56 102 GLU A C 1
ATOM 782 O O . GLU A 1 102 ? 4.498 -7.264 -7.717 1.00 93.56 102 GLU A O 1
ATOM 787 N N . GLN A 1 103 ? 2.420 -6.426 -7.754 1.00 92.69 103 GLN A N 1
ATOM 788 C CA . GLN A 1 103 ? 2.519 -5.936 -9.132 1.00 92.69 103 GLN A CA 1
ATOM 789 C C . GLN A 1 103 ? 3.603 -4.862 -9.290 1.00 92.69 103 GLN A C 1
ATOM 791 O O . GLN A 1 103 ? 4.377 -4.914 -10.242 1.00 92.69 103 GLN A O 1
ATOM 796 N N . LEU A 1 104 ? 3.691 -3.910 -8.356 1.00 92.81 104 LEU A N 1
ATOM 797 C CA . LEU A 1 104 ? 4.765 -2.911 -8.336 1.00 92.81 104 LEU A CA 1
ATOM 798 C C . LEU A 1 104 ? 6.146 -3.563 -8.199 1.00 92.81 104 LEU A C 1
ATOM 800 O O . LEU A 1 104 ? 7.057 -3.233 -8.955 1.00 92.81 104 LEU A O 1
ATOM 804 N N . ALA A 1 105 ? 6.284 -4.514 -7.272 1.00 91.62 105 ALA A N 1
ATOM 805 C CA . ALA A 1 105 ? 7.532 -5.241 -7.057 1.00 91.62 105 ALA A CA 1
ATOM 806 C C . ALA A 1 105 ? 7.958 -6.052 -8.291 1.00 91.62 105 ALA A C 1
ATOM 808 O O . ALA A 1 105 ? 9.147 -6.143 -8.576 1.00 91.62 105 ALA A O 1
ATOM 809 N N . ALA A 1 106 ? 7.003 -6.600 -9.048 1.00 90.12 106 ALA A N 1
ATOM 810 C CA . ALA A 1 106 ? 7.284 -7.331 -10.280 1.00 90.12 106 ALA A CA 1
ATOM 811 C C . ALA A 1 106 ? 7.743 -6.421 -11.435 1.00 90.12 106 ALA A C 1
ATOM 813 O O . ALA A 1 106 ? 8.561 -6.836 -12.251 1.00 90.12 106 ALA A O 1
ATOM 814 N N . ILE A 1 107 ? 7.238 -5.183 -11.515 1.00 91.19 107 ILE A N 1
ATOM 815 C CA . ILE A 1 107 ? 7.611 -4.229 -12.577 1.00 91.19 107 ILE A CA 1
ATOM 816 C C . ILE A 1 107 ? 8.979 -3.585 -12.308 1.00 91.19 107 ILE A C 1
ATOM 818 O O . ILE A 1 107 ? 9.710 -3.294 -13.253 1.00 91.19 107 ILE A O 1
ATOM 822 N N . ALA A 1 108 ? 9.345 -3.383 -11.039 1.00 91.75 108 ALA A N 1
ATOM 823 C CA . ALA A 1 108 ? 10.589 -2.720 -10.644 1.00 91.75 108 ALA A CA 1
ATOM 824 C C . ALA A 1 108 ? 11.868 -3.258 -11.336 1.00 91.75 108 ALA A C 1
ATOM 826 O O . ALA A 1 108 ? 12.550 -2.453 -11.972 1.00 91.75 108 ALA A O 1
ATOM 827 N N . PRO A 1 109 ? 12.189 -4.570 -11.308 1.00 91.69 109 PRO A N 1
ATOM 828 C CA . PRO A 1 109 ? 13.417 -5.080 -11.932 1.00 91.69 109 PRO A CA 1
ATOM 829 C C . PRO A 1 109 ? 13.422 -4.926 -13.458 1.00 91.69 109 PRO A C 1
ATOM 831 O O . PRO A 1 109 ? 14.466 -4.714 -14.067 1.00 91.69 109 PRO A O 1
ATOM 834 N N . ALA A 1 110 ? 12.252 -4.997 -14.094 1.00 90.88 110 ALA A N 1
ATOM 835 C CA . ALA A 1 110 ? 12.140 -4.801 -15.533 1.00 90.88 110 ALA A CA 1
ATOM 836 C C . ALA A 1 110 ? 12.416 -3.346 -15.936 1.00 90.88 110 ALA A C 1
ATOM 838 O O . ALA A 1 110 ? 13.097 -3.104 -16.930 1.00 90.88 110 ALA A O 1
ATOM 839 N N . LEU A 1 111 ? 11.921 -2.378 -15.158 1.00 93.00 111 LEU A N 1
ATOM 840 C CA . LEU A 1 111 ? 12.235 -0.965 -15.374 1.00 93.00 111 LEU A CA 1
ATOM 841 C C . LEU A 1 111 ? 13.735 -0.697 -15.235 1.00 93.00 111 LEU A C 1
ATOM 843 O O . LEU A 1 111 ? 14.299 -0.006 -16.079 1.00 93.00 111 LEU A O 1
ATOM 847 N N . GLU A 1 112 ? 14.374 -1.251 -14.204 1.00 94.00 112 GLU A N 1
ATOM 848 C CA . GLU A 1 112 ? 15.816 -1.109 -13.973 1.00 94.00 112 GLU A CA 1
ATOM 849 C C . GLU A 1 112 ? 16.627 -1.646 -15.160 1.00 94.00 112 GLU A C 1
ATOM 851 O O . GLU A 1 112 ? 17.418 -0.912 -15.754 1.00 94.00 112 GLU A O 1
ATOM 856 N N . GLN A 1 113 ? 16.331 -2.870 -15.606 1.00 93.00 113 GLN A N 1
ATOM 857 C CA . GLN A 1 113 ? 17.022 -3.476 -16.742 1.00 93.00 113 GLN A CA 1
ATOM 858 C C . GLN A 1 113 ? 16.814 -2.698 -18.055 1.00 93.00 113 GLN A C 1
ATOM 860 O O . GLN A 1 113 ? 17.756 -2.523 -18.828 1.00 93.00 113 GLN A O 1
ATOM 865 N N . LEU A 1 114 ? 15.602 -2.204 -18.329 1.00 93.81 114 LEU A N 1
ATOM 866 C CA . LEU A 1 114 ? 15.332 -1.412 -19.537 1.00 93.81 114 LEU A CA 1
ATOM 867 C C . LEU A 1 114 ? 16.062 -0.061 -19.510 1.00 93.81 114 LEU A C 1
ATOM 869 O O . LEU A 1 114 ? 16.516 0.425 -20.550 1.00 93.81 114 LEU A O 1
ATOM 873 N N . TRP A 1 115 ? 16.206 0.551 -18.332 1.00 95.12 115 TRP A N 1
ATOM 874 C CA . TRP A 1 115 ? 17.007 1.764 -18.172 1.00 95.12 115 TRP A CA 1
ATOM 875 C C . TRP A 1 115 ? 18.490 1.514 -18.448 1.00 95.12 115 TRP A C 1
ATOM 877 O O . TRP A 1 115 ? 19.105 2.303 -19.171 1.00 95.12 115 TRP A O 1
ATOM 887 N N . GLU A 1 116 ? 19.044 0.411 -17.946 1.00 95.25 116 GLU A N 1
ATOM 888 C CA . GLU A 1 116 ? 20.423 0.001 -18.232 1.00 95.25 116 GLU A CA 1
ATOM 889 C C . GLU A 1 116 ? 20.637 -0.273 -19.725 1.00 95.25 116 GLU A C 1
ATOM 891 O O . GLU A 1 116 ? 21.572 0.255 -20.326 1.00 95.25 116 GLU A O 1
ATOM 896 N N . GLN A 1 117 ? 19.731 -1.019 -20.363 1.00 94.25 117 GLN A N 1
ATOM 897 C CA . GLN A 1 117 ? 19.793 -1.292 -21.802 1.00 94.25 117 GLN A CA 1
ATOM 898 C C . GLN A 1 117 ? 19.754 -0.011 -22.636 1.00 94.25 117 GLN A C 1
ATOM 900 O O . GLN A 1 117 ? 20.515 0.143 -23.595 1.00 94.25 117 GLN A O 1
ATOM 905 N N . LYS A 1 118 ? 18.886 0.935 -22.266 1.00 95.12 118 LYS A N 1
ATOM 906 C CA . LYS A 1 118 ? 18.826 2.241 -22.922 1.00 95.12 118 LYS A CA 1
ATOM 907 C C 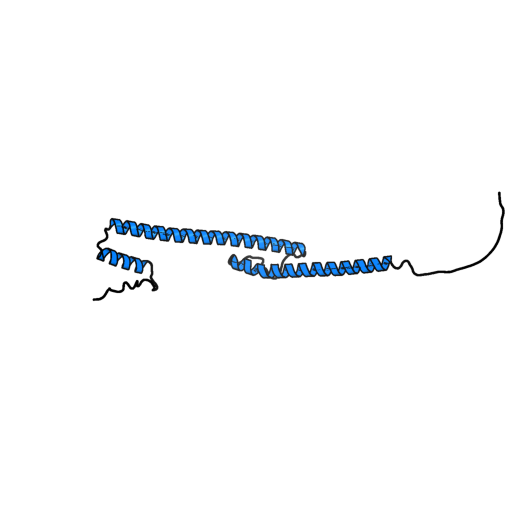. LYS A 1 118 ? 20.135 3.011 -22.754 1.00 95.12 118 LYS A C 1
ATOM 909 O O . LYS A 1 118 ? 20.588 3.629 -23.716 1.00 95.12 118 LYS A O 1
ATOM 914 N N . ALA A 1 119 ? 20.732 2.988 -21.564 1.00 96.25 119 ALA A N 1
ATOM 915 C CA . ALA A 1 119 ? 21.999 3.661 -21.302 1.00 96.25 119 ALA A CA 1
ATOM 916 C C . ALA A 1 119 ? 23.144 3.064 -22.136 1.00 96.25 119 ALA A C 1
ATOM 918 O O . ALA A 1 119 ? 23.885 3.818 -22.770 1.00 96.25 119 ALA A O 1
ATOM 919 N N . GLU A 1 120 ? 23.240 1.734 -22.213 1.00 96.62 120 GLU A N 1
ATOM 920 C CA . GLU A 1 120 ? 24.273 1.080 -23.023 1.00 96.62 120 GLU A CA 1
ATOM 921 C C . GLU A 1 120 ? 24.087 1.389 -24.511 1.00 96.62 120 GLU A C 1
ATOM 923 O O . GLU A 1 120 ? 25.046 1.754 -25.184 1.00 96.62 120 GLU A O 1
ATOM 928 N N . ARG A 1 121 ? 22.848 1.383 -25.022 1.00 95.75 121 ARG A N 1
ATOM 929 C CA . ARG A 1 121 ? 22.583 1.763 -26.419 1.00 95.75 121 ARG A CA 1
ATOM 930 C C . ARG A 1 121 ? 23.020 3.187 -26.729 1.00 95.75 121 ARG A C 1
ATOM 932 O O . ARG A 1 121 ? 23.621 3.425 -27.770 1.00 95.75 121 ARG A O 1
ATOM 939 N N . VAL A 1 122 ? 22.749 4.139 -25.837 1.00 96.25 122 VAL A N 1
ATOM 940 C CA . VAL A 1 122 ? 23.198 5.531 -26.007 1.00 96.25 122 VAL A CA 1
ATOM 941 C C . VAL A 1 122 ? 24.724 5.614 -26.098 1.00 96.25 122 VAL A C 1
ATOM 943 O O . VAL A 1 122 ? 25.247 6.350 -26.936 1.00 96.25 122 VAL A O 1
ATOM 946 N N . LYS A 1 123 ? 25.436 4.840 -25.277 1.00 97.31 123 LYS A N 1
ATOM 947 C CA . LYS A 1 123 ? 26.898 4.757 -25.305 1.00 97.31 123 LYS A CA 1
ATOM 948 C C . LYS A 1 123 ? 27.408 4.138 -26.610 1.00 97.31 123 LYS A C 1
ATOM 950 O O . LYS A 1 123 ? 28.234 4.758 -27.274 1.00 97.31 123 LYS A O 1
ATOM 955 N N . GLU A 1 124 ? 26.848 3.006 -27.038 1.00 97.31 124 GLU A N 1
ATOM 956 C CA . GLU A 1 124 ? 27.164 2.374 -28.329 1.00 97.31 124 GLU A CA 1
ATOM 957 C C . GLU A 1 124 ? 26.953 3.348 -29.503 1.00 97.31 124 GLU A C 1
ATOM 959 O O . GLU A 1 124 ? 27.815 3.477 -30.374 1.00 97.31 124 GLU A O 1
ATOM 964 N N . PHE A 1 125 ? 25.839 4.092 -29.516 1.00 96.50 125 PHE A N 1
ATOM 965 C CA . PHE A 1 125 ? 25.574 5.105 -30.543 1.00 96.50 125 PHE A CA 1
ATOM 966 C C . PHE A 1 125 ? 26.621 6.222 -30.543 1.00 96.50 125 PHE A C 1
ATOM 968 O O . PHE A 1 125 ? 27.064 6.642 -31.613 1.00 96.50 125 PHE A O 1
ATOM 975 N N . SER A 1 126 ? 27.032 6.698 -29.366 1.00 97.81 126 SER A N 1
ATOM 976 C CA . SER A 1 126 ? 28.084 7.711 -29.241 1.00 97.81 126 SER A CA 1
ATOM 977 C C . SER A 1 126 ? 29.421 7.212 -29.795 1.00 97.81 126 SER A C 1
ATOM 979 O O . SER A 1 126 ? 30.084 7.928 -30.549 1.00 97.81 126 SER A O 1
ATOM 981 N N . ASP A 1 127 ? 29.799 5.975 -29.474 1.00 98.06 127 ASP A N 1
ATOM 982 C CA . ASP A 1 127 ? 31.047 5.369 -29.943 1.00 98.06 127 ASP A CA 1
ATOM 983 C C . ASP A 1 127 ? 31.054 5.211 -31.469 1.00 98.06 127 ASP A C 1
ATOM 985 O O . ASP A 1 127 ? 32.042 5.542 -32.131 1.00 98.06 127 ASP A O 1
ATOM 989 N N . VAL A 1 128 ? 29.934 4.772 -32.054 1.00 98.12 128 VAL A N 1
ATOM 990 C CA . VAL A 1 128 ? 29.775 4.671 -33.512 1.00 98.12 128 VAL A CA 1
ATOM 991 C C . VAL A 1 128 ? 29.846 6.049 -34.173 1.00 98.12 128 VAL A C 1
ATOM 993 O O . VAL A 1 128 ? 30.549 6.210 -35.170 1.00 98.12 128 VAL A O 1
ATOM 996 N N . LEU A 1 129 ? 29.173 7.063 -33.621 1.00 97.62 129 LEU A N 1
ATOM 997 C CA . LEU A 1 129 ? 29.235 8.432 -34.146 1.00 97.62 129 LEU A CA 1
ATOM 998 C C . LEU A 1 129 ? 30.663 8.989 -34.120 1.00 97.62 129 LEU A C 1
ATOM 1000 O O . LEU A 1 129 ? 31.092 9.602 -35.099 1.00 97.62 129 LEU A O 1
ATOM 1004 N N . SER A 1 130 ? 31.417 8.735 -33.047 1.00 97.06 130 SER A N 1
ATOM 1005 C CA . SER A 1 130 ? 32.825 9.131 -32.946 1.00 97.06 130 SER A CA 1
ATOM 1006 C C . SER A 1 130 ? 33.685 8.463 -34.025 1.00 97.06 130 SER A C 1
ATOM 1008 O O . SER A 1 130 ? 34.481 9.128 -34.694 1.00 97.06 130 SER A O 1
ATOM 1010 N N . GLN A 1 131 ? 33.482 7.164 -34.263 1.00 97.81 131 GLN A N 1
ATOM 1011 C CA . GLN A 1 131 ? 34.185 6.436 -35.322 1.00 97.81 131 GLN A CA 1
ATOM 1012 C C . GLN A 1 131 ? 33.841 6.969 -36.718 1.00 97.81 131 GLN A C 1
ATOM 1014 O O . GLN A 1 131 ? 34.742 7.166 -37.532 1.00 97.81 131 GLN A O 1
ATOM 1019 N N . ILE A 1 132 ? 32.564 7.262 -36.987 1.00 96.94 132 ILE A N 1
ATOM 1020 C CA . ILE A 1 132 ? 32.130 7.863 -38.256 1.00 96.94 132 ILE A CA 1
ATOM 1021 C C . ILE A 1 132 ? 32.817 9.214 -38.464 1.00 96.94 132 ILE A C 1
ATOM 1023 O O . ILE A 1 132 ? 33.383 9.454 -39.527 1.00 96.94 132 ILE A O 1
ATOM 1027 N N . GLN A 1 133 ? 32.821 10.083 -37.450 1.00 95.75 133 GLN A N 1
ATOM 1028 C CA . GLN A 1 133 ? 33.481 11.389 -37.524 1.00 95.75 133 GLN A CA 1
ATOM 1029 C C . GLN A 1 133 ? 34.977 11.262 -37.813 1.00 95.75 133 GLN A C 1
ATOM 1031 O O . GLN A 1 133 ? 35.504 12.007 -38.640 1.00 95.75 133 GLN A O 1
ATOM 1036 N N . LYS A 1 134 ? 35.649 10.296 -37.176 1.00 95.62 134 LYS A N 1
ATOM 1037 C CA . LYS A 1 134 ? 37.059 9.998 -37.431 1.00 95.62 134 LYS A CA 1
ATOM 1038 C C . LYS A 1 134 ? 37.292 9.611 -38.894 1.00 95.62 134 LYS A C 1
ATOM 1040 O O . LYS A 1 134 ? 38.123 10.232 -39.549 1.00 95.62 134 LYS A O 1
ATOM 1045 N N . ILE A 1 135 ? 36.516 8.660 -39.421 1.00 95.38 135 ILE A N 1
ATOM 1046 C CA . ILE A 1 135 ? 36.613 8.216 -40.821 1.00 95.38 135 ILE A CA 1
ATOM 1047 C C . ILE A 1 135 ? 36.336 9.381 -41.782 1.00 95.38 135 ILE A C 1
ATOM 1049 O O . ILE A 1 135 ? 37.079 9.586 -42.738 1.00 95.38 135 ILE A O 1
ATOM 1053 N N . CYS A 1 136 ? 35.300 10.185 -41.528 1.00 94.69 136 CYS A N 1
ATOM 1054 C CA . CYS A 1 136 ? 34.998 11.360 -42.345 1.00 94.69 136 CYS A CA 1
ATOM 1055 C C . CYS A 1 136 ? 36.153 12.376 -42.349 1.00 94.69 136 CYS A C 1
ATOM 1057 O O . CYS A 1 136 ? 36.475 12.923 -43.404 1.00 94.69 136 CYS A O 1
ATOM 1059 N N . GLY A 1 137 ? 36.790 12.607 -41.197 1.00 93.00 137 GLY A N 1
ATOM 1060 C CA . GLY A 1 137 ? 37.974 13.459 -41.085 1.00 93.00 137 GLY A CA 1
ATOM 1061 C C . GLY A 1 137 ? 39.176 12.912 -41.860 1.00 93.00 137 GLY A C 1
ATOM 1062 O O . GLY A 1 137 ? 39.835 13.667 -42.572 1.00 93.00 137 GLY A O 1
ATOM 1063 N N . GLU A 1 138 ? 39.426 11.603 -41.783 1.00 93.06 138 GLU A N 1
ATOM 1064 C CA . GLU A 1 138 ? 40.487 10.924 -42.540 1.00 93.06 138 GLU A CA 1
ATOM 1065 C C . GLU A 1 138 ? 40.263 11.028 -44.056 1.00 93.06 138 GLU A C 1
ATOM 1067 O O . GLU A 1 138 ? 41.185 11.381 -44.790 1.00 93.06 138 GLU A O 1
ATOM 1072 N N . ILE A 1 139 ? 39.032 10.802 -44.532 1.00 91.94 139 ILE A N 1
ATOM 1073 C CA . ILE A 1 139 ? 38.675 10.930 -45.955 1.00 91.94 139 ILE A CA 1
ATOM 1074 C C . ILE A 1 139 ? 38.887 12.369 -46.445 1.00 91.94 139 ILE A C 1
ATOM 1076 O O . ILE A 1 139 ? 39.478 12.575 -47.504 1.00 91.94 139 ILE A O 1
ATOM 1080 N N . ALA A 1 140 ? 38.442 13.370 -45.678 1.00 89.75 140 ALA A N 1
ATOM 1081 C CA . ALA A 1 140 ? 38.625 14.778 -46.031 1.00 89.75 140 ALA A CA 1
ATOM 1082 C C . ALA A 1 140 ? 40.104 15.219 -45.991 1.00 89.75 140 ALA A C 1
ATOM 1084 O O . ALA A 1 140 ? 40.510 16.095 -46.753 1.00 89.75 140 ALA A O 1
ATOM 1085 N N . GLY A 1 141 ? 40.914 14.603 -45.123 1.00 67.62 141 GLY A N 1
ATOM 1086 C CA . GLY A 1 141 ? 42.345 14.873 -44.965 1.00 67.62 141 GLY A CA 1
ATOM 1087 C C . GLY A 1 141 ? 43.258 14.200 -45.996 1.00 67.62 141 GLY A C 1
ATOM 1088 O O . GLY A 1 141 ? 44.420 14.588 -46.107 1.00 67.62 141 GLY A O 1
ATOM 1089 N N . ASN A 1 142 ? 42.762 13.241 -46.786 1.00 56.22 142 ASN A N 1
ATOM 1090 C CA . ASN A 1 142 ? 43.569 12.476 -47.748 1.00 56.22 142 ASN A CA 1
ATOM 1091 C C . ASN A 1 142 ? 43.731 13.154 -49.131 1.00 56.22 142 ASN A C 1
ATOM 1093 O O . ASN A 1 142 ? 44.168 12.519 -50.086 1.00 56.22 142 ASN A O 1
ATOM 1097 N N . LEU A 1 143 ? 43.386 14.443 -49.260 1.00 54.28 143 LEU A N 1
ATOM 1098 C CA . LEU A 1 143 ? 43.521 15.228 -50.502 1.00 54.28 143 LEU A CA 1
ATOM 1099 C C . LEU A 1 143 ? 44.906 15.876 -50.708 1.00 54.28 143 LEU A C 1
ATOM 1101 O O . LEU A 1 143 ? 45.090 16.589 -51.689 1.00 54.28 143 LEU A O 1
ATOM 1105 N N . ASN A 1 144 ? 45.881 15.654 -49.819 1.00 55.84 144 ASN A N 1
ATOM 1106 C CA . ASN A 1 144 ? 47.150 16.400 -49.824 1.00 55.84 144 ASN A CA 1
ATOM 1107 C C . ASN A 1 144 ? 48.419 15.538 -49.906 1.00 55.84 144 ASN A C 1
ATOM 1109 O O . ASN A 1 144 ? 49.424 15.909 -49.303 1.00 55.84 144 ASN A O 1
ATOM 1113 N N . ILE A 1 145 ? 48.431 14.418 -50.637 1.00 56.25 145 ILE A N 1
ATOM 1114 C CA . ILE A 1 145 ? 49.699 13.750 -50.984 1.00 56.25 145 ILE A CA 1
ATOM 1115 C C . ILE A 1 145 ? 49.659 13.236 -52.435 1.00 56.25 145 ILE A C 1
ATOM 1117 O O . ILE A 1 145 ? 48.726 12.533 -52.809 1.00 56.25 145 ILE A O 1
ATOM 1121 N N . SER A 1 146 ? 50.719 13.593 -53.179 1.00 46.78 146 SER A N 1
ATOM 1122 C CA . SER A 1 146 ? 51.084 13.344 -54.592 1.00 46.78 146 SER A CA 1
ATOM 1123 C C . SER A 1 146 ? 50.703 14.456 -55.582 1.00 46.78 146 SER A C 1
ATOM 1125 O O . SER A 1 146 ? 49.532 14.698 -55.831 1.00 46.78 146 SER A O 1
ATOM 1127 N N . ASP A 1 147 ? 51.615 15.177 -56.242 1.00 37.75 147 ASP A N 1
ATOM 1128 C CA . ASP A 1 147 ? 53.083 15.161 -56.299 1.00 37.75 147 ASP A CA 1
ATOM 1129 C C . ASP A 1 147 ? 53.561 16.524 -56.849 1.00 37.75 147 ASP A C 1
ATOM 1131 O O . ASP A 1 147 ? 52.936 17.108 -57.735 1.00 37.75 147 ASP A O 1
ATOM 1135 N N . ALA A 1 148 ? 54.706 17.012 -56.376 1.00 44.47 148 ALA A N 1
ATOM 1136 C CA . ALA A 1 148 ? 55.586 17.894 -57.153 1.00 44.47 148 ALA A CA 1
ATOM 1137 C C . ALA A 1 148 ? 56.791 17.048 -57.624 1.00 44.47 148 ALA A C 1
ATOM 1139 O O . ALA A 1 148 ? 57.028 16.009 -57.006 1.00 44.47 148 ALA A O 1
ATOM 1140 N N . PRO A 1 149 ? 57.652 17.462 -58.582 1.00 62.78 149 PRO A N 1
ATOM 1141 C CA . PRO A 1 149 ? 57.617 18.615 -59.493 1.00 62.78 149 PRO A CA 1
ATOM 1142 C C . PRO A 1 149 ? 57.932 18.237 -60.971 1.00 62.78 149 PRO A C 1
ATOM 1144 O O . PRO A 1 149 ? 58.536 17.206 -61.252 1.00 62.78 149 PRO A O 1
ATOM 1147 N N . ALA A 1 150 ? 57.659 19.120 -61.940 1.00 38.50 150 ALA A N 1
ATOM 1148 C CA . ALA A 1 150 ? 58.337 19.067 -63.244 1.00 38.50 150 ALA A CA 1
ATOM 1149 C C . ALA A 1 150 ? 58.650 20.477 -63.758 1.00 38.50 150 ALA A C 1
ATOM 1151 O O . ALA A 1 150 ? 57.779 21.246 -64.154 1.00 38.50 150 ALA A O 1
ATOM 1152 N N . ARG A 1 151 ? 59.942 20.793 -63.716 1.00 49.09 151 ARG A N 1
ATOM 1153 C CA . ARG A 1 151 ? 60.597 21.956 -64.307 1.00 49.09 151 ARG A CA 1
ATOM 1154 C C . ARG A 1 151 ? 60.909 21.635 -65.773 1.00 49.09 151 ARG A C 1
ATOM 1156 O O . ARG A 1 151 ? 61.579 20.635 -66.009 1.00 49.09 151 ARG A O 1
ATOM 1163 N N . VAL A 1 152 ? 60.516 22.491 -66.722 1.00 42.72 152 VAL A N 1
ATOM 1164 C CA . VAL A 1 152 ? 61.187 22.632 -68.033 1.00 42.72 152 VAL A CA 1
ATOM 1165 C C . VAL A 1 152 ? 61.215 24.116 -68.422 1.00 42.72 152 VAL A C 1
ATOM 1167 O O . VAL A 1 152 ? 60.227 24.830 -68.278 1.00 42.72 152 VAL A O 1
ATOM 1170 N N . GLU A 1 153 ? 62.398 24.562 -68.840 1.00 44.72 153 GLU A N 1
ATOM 1171 C CA . GLU A 1 153 ? 62.830 25.928 -69.162 1.00 44.72 153 GLU A CA 1
ATOM 1172 C C . GLU A 1 153 ? 62.514 26.382 -70.605 1.00 44.72 153 GLU A C 1
ATOM 1174 O O . GLU A 1 153 ? 62.491 25.565 -71.522 1.00 44.72 153 GLU A O 1
ATOM 1179 N N . GLY A 1 154 ? 62.458 27.717 -70.793 1.00 37.78 154 GLY A N 1
ATOM 1180 C CA . GLY A 1 154 ? 62.865 28.466 -72.006 1.00 37.78 154 GLY A CA 1
ATOM 1181 C C . GLY A 1 154 ? 61.746 28.822 -73.007 1.00 37.78 154 GLY A C 1
ATOM 1182 O O . GLY A 1 154 ? 60.845 28.032 -73.224 1.00 37.78 154 GLY A O 1
ATOM 1183 N N . CYS A 1 155 ? 61.718 29.963 -73.715 1.00 40.75 155 CYS A N 1
ATOM 1184 C CA . CYS A 1 155 ? 62.601 31.131 -73.821 1.00 40.75 155 CYS A CA 1
ATOM 1185 C C . CYS A 1 155 ? 61.899 32.244 -74.655 1.00 40.75 155 CYS A C 1
ATOM 1187 O O . CYS A 1 155 ? 61.321 31.936 -75.693 1.00 40.75 155 CYS A O 1
ATOM 1189 N N . THR A 1 156 ? 62.082 33.523 -74.271 1.00 48.56 156 THR A N 1
ATOM 1190 C CA . THR A 1 156 ? 61.897 34.801 -75.033 1.00 48.56 156 THR A CA 1
ATOM 1191 C C . THR A 1 156 ? 60.480 35.188 -75.506 1.00 48.56 156 THR A C 1
ATOM 1193 O O . THR A 1 156 ? 59.706 34.347 -75.923 1.00 48.56 156 THR A O 1
ATOM 1196 N N . ARG A 1 157 ? 60.056 36.462 -75.510 1.00 44.31 157 ARG A N 1
ATOM 1197 C CA . ARG A 1 157 ? 60.772 37.688 -75.917 1.00 44.31 157 ARG A CA 1
ATOM 1198 C C . ARG A 1 157 ? 60.025 38.944 -75.426 1.00 44.31 157 ARG A C 1
ATOM 1200 O O . ARG A 1 157 ? 58.799 38.963 -75.419 1.00 44.31 157 ARG A O 1
ATOM 1207 N N . SER A 1 158 ? 60.777 39.992 -75.084 1.00 49.25 158 SER A N 1
ATOM 1208 C CA . SER A 1 158 ? 60.290 41.367 -74.908 1.00 49.25 158 SER A CA 1
ATOM 1209 C C . SER A 1 158 ? 59.464 41.863 -76.098 1.00 49.25 158 SER A C 1
ATOM 1211 O O . SER A 1 158 ? 59.849 41.607 -77.238 1.00 49.25 158 SER A O 1
ATOM 1213 N N . SER A 1 159 ? 58.449 42.686 -75.829 1.00 51.00 159 SER A N 1
ATOM 1214 C CA . SER A 1 159 ? 58.360 44.036 -76.404 1.00 51.00 159 SER A CA 1
ATOM 1215 C C . SER A 1 159 ? 57.324 44.885 -75.669 1.00 51.00 159 SER A C 1
ATOM 1217 O O . SER A 1 159 ? 56.229 44.431 -75.357 1.00 51.00 159 SER A O 1
ATOM 1219 N N . ASN A 1 160 ? 57.746 46.112 -75.377 1.00 44.50 160 ASN A N 1
ATOM 1220 C CA . ASN A 1 160 ? 56.942 47.214 -74.867 1.00 44.50 160 ASN A CA 1
ATOM 1221 C C . ASN A 1 160 ? 56.003 47.764 -75.958 1.00 44.50 160 ASN A C 1
ATOM 1223 O O . ASN A 1 160 ? 56.337 47.643 -77.138 1.00 44.50 160 ASN A O 1
ATOM 1227 N N . LEU A 1 161 ? 54.978 48.496 -75.490 1.00 43.84 161 LEU A N 1
ATOM 1228 C CA . LEU A 1 161 ? 53.993 49.345 -76.195 1.00 43.84 161 LEU A CA 1
ATOM 1229 C C . LEU A 1 161 ? 52.808 48.623 -76.850 1.00 43.84 161 LEU A C 1
ATOM 1231 O O . LEU A 1 161 ? 53.005 47.900 -77.847 1.00 43.84 161 LEU A O 1
#

Radius of gyration: 42.66 Å; chains: 1; bounding box: 89×61×134 Å

Secondary structure (DSSP, 8-state):
-----------S---HHHHHHHHHHHHHHHT--HHHHHHHHHHHHHHHHHHHHHHHHHHHHHHHHHHHHHHHHHHHHHHHHHHHT-S--TTS-SS--S-HHHHHHHHHH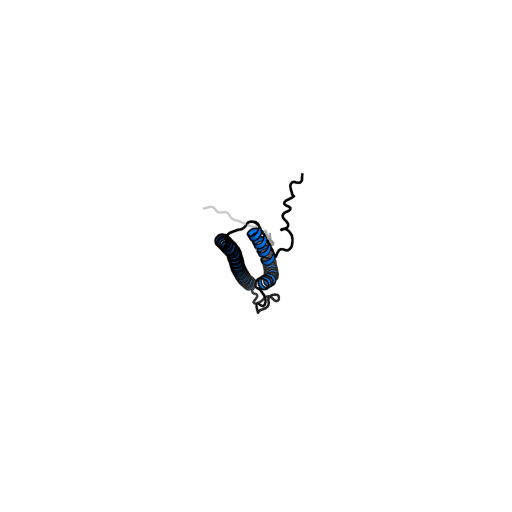HHHHHHHHHHHHHHHHHHHHHHHHHHHHHHHHTTS-S---------------

pLDDT: mean 83.9, std 20.04, range [35.28, 98.75]

Sequence (161 aa):
MAITDAQNPLLGEATCGTLLQKLQEIWDEVGESDDDRDKMLIQIEQECLDVYKKKVEQAAKSRVQLLEALSDAKIELARLLSALGEKSFAGIPEKTSGTIKEQLAAIAPALEQLWEQKAERVKEFSDVLSQIQKICGEIAGNLNISDAPARVEGCTRSSNL

Foldseek 3Di:
DDPDDPPPPPPDPDDPVNVVVVVVVVCVVVVPDPVVVVVVVVVVVVVVVVVVVVVVVVVVVVVVVLVVLLVVLVVLLVVLCVVVVHDDDPQQDPDPDDDSVVNNVSSVVVSVVSVVVVVVVVVVVVVVVVVVVVVVVVVVPPPPDDDDDDDDDDDDDDDDD